Protein AF-A0A7D5ZRL5-F1 (afdb_monomer)

Mean predicted aligned error: 6.24 Å

Radius of gyration: 15.53 Å; Cα contacts (8 Å, |Δi|>4): 46; chains: 1; bounding box: 28×26×42 Å

Nearest PDB structures (foldseek):
  6vka-assembly1_A  TM=7.566E-01  e=3.947E+00  Human immunodeficiency virus 1
  7wce-assembly1_A  TM=7.557E-01  e=8.219E+00  Human immunodeficiency virus type 1 (NEW YORK-5 ISOLATE)
  4gw6-assembly1_A-2  TM=7.079E-01  e=7.273E+00  Human immunodefici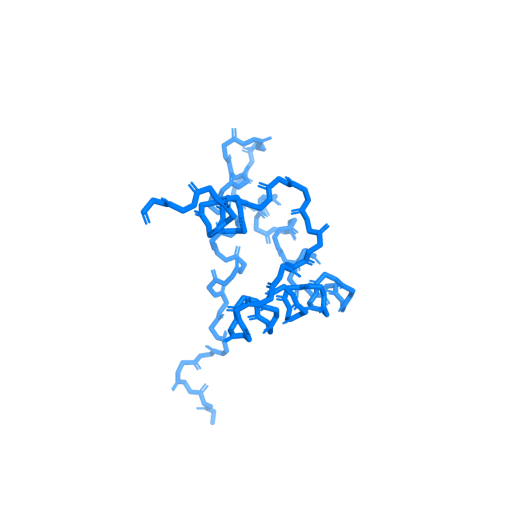ency virus type 1 (NEW YORK-5 ISOLATE)
  3lpt-assembly1_A-2  TM=7.073E-01  e=8.219E+00  Human immunodeficiency virus 1

Foldseek 3Di:
DDPPDDPCVQLVVQLVVCVVVDDDSVVSSVVSVVCVVDVVNVVLVVLQVVCVVVVHHSPDPPPPSNVCSVVPD

Secondary structure (DSSP, 8-state):
--SSPS-THHHHHHHHHHGGGSS-HHHHHHHHHHHHH-HHHHHHHHHHHHHHHTT---S-TT-HHHHHHHTT-

Solvent-accessible surface area (backbone atoms only — not comparable to full-atom values): 4345 Å² total; per-residue (Å²): 132,76,76,75,65,81,78,62,53,65,32,52,52,44,14,64,68,41,32,85,78,45,98,36,65,68,57,18,44,48,53,19,42,54,64,67,68,40,66,68,57,49,54,49,53,52,50,37,52,51,23,54,74,71,74,41,76,59,78,59,93,78,40,63,69,51,48,51,65,71,67,71,121

Structure (mmCIF, N/CA/C/O backbone):
data_AF-A0A7D5ZRL5-F1
#
_entry.id   AF-A0A7D5ZRL5-F1
#
loop_
_atom_site.group_PDB
_atom_site.id
_atom_site.type_symbol
_atom_site.label_atom_id
_atom_site.label_alt_id
_atom_site.label_comp_id
_atom_site.label_asym_id
_atom_site.label_entity_id
_atom_site.label_seq_id
_atom_site.pdbx_PDB_ins_code
_atom_site.Cartn_x
_atom_site.Cartn_y
_atom_site.Cartn_z
_atom_site.occupancy
_atom_site.B_iso_or_equiv
_atom_site.auth_seq_id
_atom_site.auth_comp_id
_atom_site.auth_asym_id
_atom_site.auth_atom_id
_atom_site.pdbx_PDB_model_num
ATOM 1 N N . MET A 1 1 ? -12.489 -13.198 -19.637 1.00 47.12 1 MET A N 1
ATOM 2 C CA . MET A 1 1 ? -11.394 -12.283 -19.254 1.00 47.12 1 MET A CA 1
ATOM 3 C C . MET A 1 1 ? -12.019 -11.182 -18.425 1.00 47.12 1 MET A C 1
ATOM 5 O O . MET A 1 1 ? -12.751 -10.375 -18.982 1.00 47.12 1 MET A O 1
ATOM 9 N N . THR A 1 2 ? -11.869 -11.233 -17.103 1.00 48.94 2 THR A N 1
ATOM 10 C CA . THR A 1 2 ? -12.504 -10.267 -16.200 1.00 48.94 2 THR A CA 1
ATOM 11 C C . THR A 1 2 ? -11.772 -8.940 -16.348 1.00 48.94 2 THR A C 1
ATOM 13 O O . THR A 1 2 ? -10.621 -8.812 -15.945 1.00 48.94 2 THR A O 1
ATOM 16 N N . TYR A 1 3 ? -12.414 -8.010 -17.047 1.00 40.12 3 TYR A N 1
ATOM 17 C CA . TYR A 1 3 ? -12.022 -6.614 -17.137 1.00 40.12 3 TYR A CA 1
ATOM 18 C C . TYR A 1 3 ? -12.897 -5.836 -16.144 1.00 40.12 3 TYR A C 1
ATOM 20 O O . TYR A 1 3 ? -14.114 -6.046 -16.152 1.00 40.12 3 TYR A O 1
ATOM 28 N N . PRO A 1 4 ? -12.324 -4.964 -15.300 1.00 53.41 4 PRO A N 1
ATOM 29 C CA . PRO A 1 4 ? -10.926 -4.527 -15.295 1.00 53.41 4 PRO A CA 1
ATOM 30 C C . PRO A 1 4 ? -9.960 -5.594 -14.737 1.00 53.41 4 PRO A C 1
ATOM 32 O O . PRO A 1 4 ? -10.393 -6.450 -13.963 1.00 53.41 4 PRO A O 1
ATOM 35 N N . PRO A 1 5 ? -8.670 -5.577 -15.142 1.00 54.75 5 PRO A N 1
ATOM 36 C CA . PRO A 1 5 ? -7.647 -6.407 -14.505 1.00 54.75 5 PRO A CA 1
ATOM 37 C C . PRO A 1 5 ? -7.650 -6.156 -12.993 1.00 54.75 5 PRO A C 1
ATOM 39 O O . PRO A 1 5 ? -8.000 -5.055 -12.563 1.00 54.75 5 PRO A O 1
ATOM 42 N N . ALA A 1 6 ? -7.295 -7.183 -12.209 1.00 57.03 6 ALA A N 1
ATOM 43 C CA . ALA A 1 6 ? -7.189 -7.096 -10.753 1.00 57.03 6 ALA A CA 1
ATOM 44 C C . ALA A 1 6 ? -6.520 -5.772 -10.366 1.00 57.03 6 ALA A C 1
ATOM 46 O O . ALA A 1 6 ? -5.464 -5.430 -10.895 1.00 57.03 6 ALA A O 1
ATOM 47 N N . ASP A 1 7 ? -7.227 -4.995 -9.550 1.00 64.69 7 ASP A N 1
ATOM 48 C CA . ASP A 1 7 ? -7.005 -3.565 -9.408 1.00 64.69 7 ASP A CA 1
ATOM 49 C C . ASP A 1 7 ? -5.613 -3.320 -8.801 1.00 64.69 7 ASP A C 1
ATOM 51 O O . ASP A 1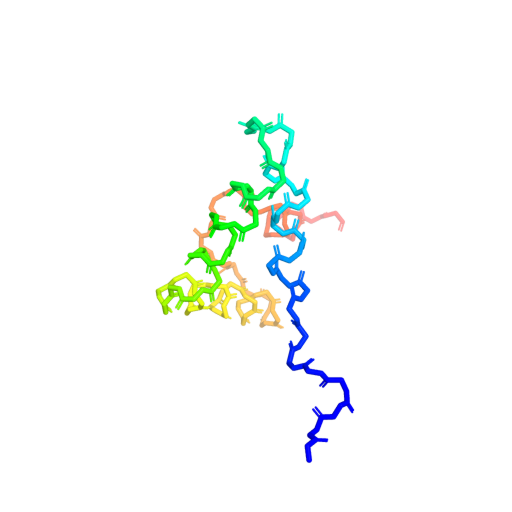 7 ? -5.418 -3.404 -7.590 1.00 64.69 7 ASP A O 1
ATOM 55 N N . ASP A 1 8 ? -4.622 -3.016 -9.646 1.00 82.12 8 ASP A N 1
ATOM 56 C CA . ASP A 1 8 ? -3.207 -2.801 -9.292 1.00 82.12 8 ASP A CA 1
ATOM 57 C C . ASP A 1 8 ? -3.015 -1.477 -8.507 1.00 82.12 8 ASP A C 1
ATOM 59 O O . ASP A 1 8 ? -1.955 -0.848 -8.484 1.00 82.12 8 ASP A O 1
ATOM 63 N N . ARG A 1 9 ? -4.094 -0.986 -7.889 1.00 88.75 9 ARG A N 1
ATOM 64 C CA . ARG A 1 9 ? -4.216 0.304 -7.212 1.00 88.75 9 ARG A CA 1
ATOM 65 C C . ARG A 1 9 ? -3.315 0.428 -6.017 1.00 88.75 9 ARG A C 1
ATOM 67 O O . ARG A 1 9 ? -2.762 1.505 -5.826 1.00 88.75 9 ARG A O 1
ATOM 74 N N . LEU A 1 10 ? -3.154 -0.634 -5.228 1.00 90.06 10 LEU A N 1
ATOM 75 C CA . LEU A 1 10 ? -2.243 -0.592 -4.087 1.00 90.06 10 LEU A CA 1
ATOM 76 C C . LEU A 1 10 ? -0.808 -0.353 -4.569 1.00 90.06 10 LEU A C 1
ATOM 78 O O . LEU A 1 10 ? -0.121 0.522 -4.047 1.00 90.06 10 LEU A O 1
ATOM 82 N N . ARG A 1 11 ? -0.394 -1.048 -5.634 1.00 93.62 11 ARG A N 1
ATOM 83 C CA . ARG A 1 11 ? 0.912 -0.852 -6.265 1.00 93.62 11 ARG A CA 1
ATOM 84 C C . ARG A 1 11 ? 1.072 0.567 -6.8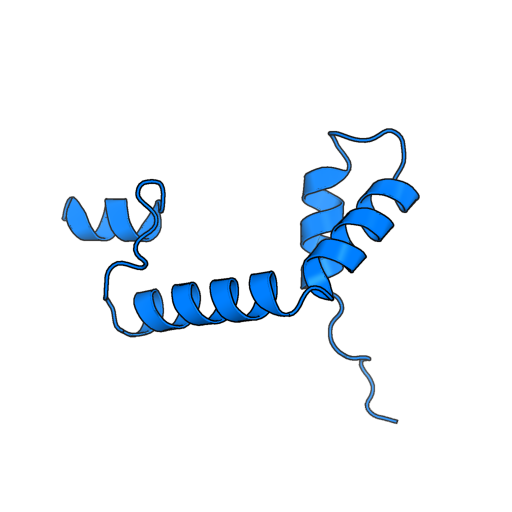00 1.00 93.62 11 ARG A C 1
ATOM 86 O O . ARG A 1 11 ? 2.084 1.208 -6.532 1.00 93.62 11 ARG A O 1
ATOM 93 N N . HIS A 1 12 ? 0.071 1.085 -7.509 1.00 94.12 12 HIS A N 1
ATOM 94 C CA . HIS A 1 12 ? 0.098 2.459 -8.016 1.00 94.12 12 HIS A CA 1
ATOM 95 C C . HIS A 1 12 ? 0.168 3.494 -6.885 1.00 94.12 12 HIS A C 1
ATOM 97 O O . HIS A 1 12 ? 0.960 4.429 -6.973 1.00 94.12 12 HIS A O 1
ATOM 103 N N . LEU A 1 13 ? -0.607 3.318 -5.811 1.00 94.81 13 LEU A N 1
ATOM 104 C CA . LEU A 1 13 ? -0.612 4.205 -4.646 1.00 94.81 13 LEU A CA 1
ATOM 105 C C . LEU A 1 13 ? 0.757 4.227 -3.954 1.00 94.81 13 LEU A C 1
ATOM 107 O O . LEU A 1 13 ? 1.298 5.296 -3.667 1.00 94.81 13 LEU A O 1
ATOM 111 N N . LEU A 1 14 ? 1.342 3.050 -3.721 1.00 95.62 14 LEU A N 1
ATOM 112 C CA . LEU A 1 14 ? 2.674 2.927 -3.134 1.00 95.62 14 LEU A CA 1
ATOM 113 C C . LEU A 1 14 ? 3.738 3.547 -4.041 1.00 95.62 14 LEU A C 1
ATOM 115 O O . LEU A 1 14 ? 4.569 4.316 -3.565 1.00 95.62 14 LEU A O 1
ATOM 119 N N . ALA A 1 15 ? 3.678 3.292 -5.350 1.00 96.38 15 ALA A N 1
ATOM 120 C CA . ALA A 1 15 ? 4.601 3.882 -6.314 1.00 96.38 15 ALA A CA 1
ATOM 121 C C . ALA A 1 15 ? 4.509 5.416 -6.324 1.00 96.38 15 ALA A C 1
ATOM 123 O O . ALA A 1 15 ? 5.539 6.081 -6.279 1.00 96.38 15 ALA A O 1
ATOM 124 N N . GLN A 1 16 ? 3.300 5.993 -6.289 1.00 96.81 16 GLN A N 1
ATOM 125 C CA . GLN A 1 16 ? 3.093 7.444 -6.154 1.00 96.81 16 GLN A CA 1
ATOM 126 C C . GLN A 1 16 ? 3.749 8.003 -4.893 1.00 96.81 16 GLN A C 1
ATOM 128 O O . GLN A 1 16 ? 4.360 9.070 -4.943 1.00 96.81 16 GLN A O 1
ATOM 133 N N . ARG A 1 17 ? 3.660 7.275 -3.775 1.00 96.19 17 ARG A N 1
ATOM 134 C CA . ARG A 1 17 ? 4.252 7.699 -2.506 1.00 96.19 17 ARG A CA 1
ATOM 135 C C . ARG A 1 17 ? 5.776 7.572 -2.483 1.00 96.19 17 ARG A C 1
ATOM 137 O O . ARG A 1 17 ? 6.430 8.417 -1.887 1.00 96.19 17 ARG A O 1
ATOM 144 N N . ILE A 1 18 ? 6.329 6.544 -3.122 1.00 96.44 18 ILE A N 1
ATOM 145 C CA . ILE A 1 18 ? 7.774 6.272 -3.171 1.00 96.44 18 ILE A CA 1
ATOM 146 C C . ILE A 1 18 ? 8.478 7.144 -4.217 1.00 96.44 18 ILE A C 1
ATOM 148 O O . ILE A 1 18 ? 9.645 7.471 -4.042 1.00 96.44 18 ILE A O 1
ATOM 152 N N . ASN A 1 19 ? 7.792 7.551 -5.289 1.00 96.06 19 ASN A N 1
ATOM 153 C CA . ASN A 1 19 ? 8.402 8.232 -6.435 1.00 96.06 19 ASN A CA 1
ATOM 154 C C . ASN A 1 19 ? 9.151 9.530 -6.086 1.00 96.06 19 ASN A C 1
ATOM 156 O O . ASN A 1 19 ? 10.098 9.875 -6.776 1.00 96.06 19 ASN A O 1
ATOM 160 N N . CYS A 1 20 ? 8.781 10.246 -5.021 1.00 96.44 20 CYS A N 1
ATOM 161 C CA . CYS A 1 20 ? 9.533 11.428 -4.578 1.00 96.44 20 CYS A CA 1
ATOM 162 C C . CYS A 1 20 ? 10.843 11.101 -3.836 1.00 96.44 20 CYS A C 1
ATOM 164 O O . CYS A 1 20 ? 11.582 12.014 -3.476 1.00 96.44 20 CYS A O 1
ATOM 166 N N . HIS A 1 21 ? 11.124 9.821 -3.597 1.00 96.38 21 HIS A N 1
ATOM 167 C CA . HIS A 1 21 ? 12.282 9.325 -2.857 1.00 96.38 21 HIS A CA 1
ATOM 168 C C . HIS A 1 21 ? 13.237 8.488 -3.721 1.00 96.38 21 HIS A C 1
ATOM 170 O O . HIS A 1 21 ? 14.232 7.988 -3.202 1.00 96.38 21 HIS A O 1
ATOM 176 N N . VAL A 1 22 ? 12.944 8.309 -5.014 1.00 96.31 22 VAL A N 1
ATOM 177 C CA . VAL A 1 22 ? 13.752 7.507 -5.944 1.00 96.31 22 VAL A CA 1
ATOM 178 C C . VAL A 1 22 ? 13.877 8.195 -7.300 1.00 96.31 22 VAL A C 1
ATOM 180 O O . VAL A 1 22 ? 13.024 8.988 -7.683 1.00 96.31 22 VAL A O 1
ATOM 183 N N . ASP A 1 23 ? 14.914 7.842 -8.057 1.00 96.38 23 ASP A N 1
ATOM 184 C CA . ASP A 1 23 ? 15.272 8.553 -9.293 1.00 96.38 23 ASP A CA 1
ATOM 185 C C . ASP A 1 23 ? 14.257 8.398 -10.431 1.00 96.38 23 ASP A C 1
ATOM 187 O O . ASP A 1 23 ? 14.185 9.237 -11.328 1.00 96.38 23 ASP A O 1
ATOM 191 N N . THR A 1 24 ? 13.495 7.300 -10.451 1.00 96.94 24 THR A N 1
ATOM 192 C CA . THR A 1 24 ? 12.576 7.017 -11.557 1.00 96.94 24 THR A CA 1
ATOM 193 C C . THR A 1 24 ? 11.269 6.393 -11.096 1.00 96.94 24 THR A C 1
ATOM 195 O O . THR A 1 24 ? 11.236 5.533 -10.212 1.00 96.94 24 THR A O 1
ATOM 198 N N . TRP A 1 25 ? 10.199 6.722 -11.823 1.00 94.75 25 TRP A N 1
ATOM 199 C CA . TRP A 1 25 ? 8.901 6.062 -11.687 1.00 94.75 25 TRP A CA 1
ATOM 200 C C . TRP A 1 25 ? 9.002 4.543 -11.849 1.00 94.75 25 TRP A C 1
ATOM 202 O O . TRP A 1 25 ? 8.362 3.790 -11.122 1.00 94.75 25 TRP A O 1
ATOM 212 N N . LYS A 1 26 ? 9.844 4.072 -12.778 1.00 95.69 26 LYS A N 1
ATOM 213 C CA . LYS A 1 26 ? 10.049 2.639 -13.016 1.00 95.69 26 LYS A CA 1
ATOM 214 C C . LYS A 1 26 ? 10.606 1.936 -11.775 1.00 95.69 26 LYS A C 1
ATOM 216 O O . LYS A 1 26 ? 10.138 0.849 -11.447 1.00 95.69 26 LYS A O 1
ATOM 221 N N . LEU A 1 27 ? 11.563 2.555 -11.080 1.00 97.06 27 LEU A N 1
ATOM 222 C CA . LEU A 1 27 ? 12.103 2.025 -9.829 1.00 97.06 27 LEU A CA 1
ATOM 223 C C . LEU A 1 27 ? 11.048 2.051 -8.714 1.00 97.06 27 LEU A C 1
ATOM 225 O O . LEU A 1 27 ? 10.860 1.041 -8.042 1.00 97.06 27 LEU A O 1
ATOM 229 N N . ALA A 1 28 ? 10.294 3.147 -8.576 1.00 97.50 28 ALA A N 1
ATOM 230 C CA . ALA A 1 28 ? 9.194 3.234 -7.611 1.00 97.50 28 ALA A CA 1
ATOM 231 C C . ALA A 1 28 ? 8.141 2.135 -7.839 1.00 97.50 28 ALA A C 1
ATOM 233 O O . ALA A 1 28 ? 7.723 1.461 -6.901 1.00 97.50 28 ALA A O 1
ATOM 234 N N . PHE A 1 29 ? 7.751 1.914 -9.096 1.00 95.81 29 PHE A N 1
ATOM 235 C CA . PHE A 1 29 ? 6.761 0.911 -9.488 1.00 95.81 29 PHE A CA 1
ATOM 236 C C . PHE A 1 29 ? 7.272 -0.528 -9.335 1.00 95.81 29 PHE A C 1
ATOM 238 O O . PHE A 1 29 ? 6.488 -1.442 -9.066 1.00 95.81 29 PHE A O 1
ATOM 245 N N . PHE A 1 30 ? 8.579 -0.749 -9.493 1.00 96.38 30 PHE A N 1
ATOM 246 C CA . PHE A 1 30 ? 9.223 -2.029 -9.204 1.00 96.38 30 PHE A CA 1
ATOM 247 C C . PHE A 1 30 ? 9.214 -2.329 -7.701 1.00 96.38 30 PHE A C 1
ATOM 249 O O . PHE A 1 30 ? 8.721 -3.381 -7.301 1.00 96.38 30 PHE A O 1
ATOM 256 N N . ILE A 1 31 ? 9.669 -1.382 -6.872 1.00 96.69 31 ILE A N 1
ATOM 257 C CA . ILE A 1 31 ? 9.669 -1.511 -5.406 1.00 96.69 31 ILE A CA 1
ATOM 258 C C . ILE A 1 31 ? 8.244 -1.729 -4.890 1.00 96.69 31 ILE A C 1
ATOM 260 O O . ILE A 1 31 ? 8.007 -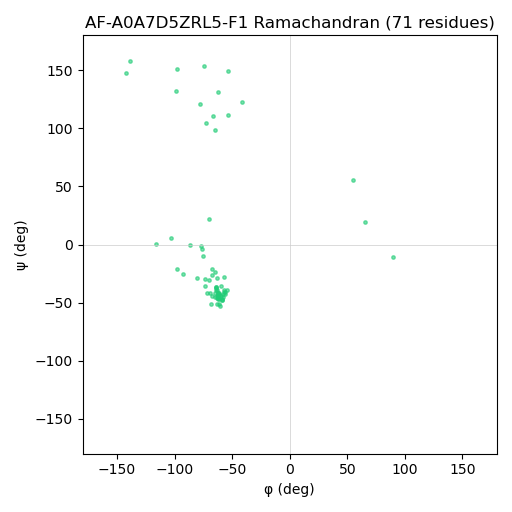2.646 -4.111 1.00 96.69 31 ILE A O 1
ATOM 264 N N . ALA A 1 32 ? 7.279 -0.938 -5.364 1.00 96.31 32 ALA A N 1
ATOM 265 C CA . ALA A 1 32 ? 5.875 -1.102 -5.004 1.00 96.31 32 ALA A CA 1
ATOM 266 C C . ALA A 1 32 ? 5.327 -2.483 -5.389 1.00 96.31 32 ALA A C 1
ATOM 268 O O . ALA A 1 32 ? 4.524 -3.032 -4.649 1.00 96.31 32 ALA A O 1
ATOM 269 N N . GLY A 1 33 ? 5.770 -3.048 -6.518 1.00 94.88 33 GLY A N 1
ATOM 270 C CA . GLY A 1 33 ? 5.414 -4.411 -6.917 1.00 94.88 33 GLY A CA 1
ATOM 271 C C . GLY A 1 33 ? 5.928 -5.443 -5.919 1.00 94.88 33 GLY A C 1
ATOM 272 O O . GLY A 1 33 ? 5.136 -6.200 -5.378 1.00 94.88 33 GLY A O 1
ATOM 273 N N . ALA A 1 34 ? 7.218 -5.395 -5.570 1.00 95.69 34 ALA A N 1
ATOM 274 C CA . ALA A 1 34 ? 7.779 -6.283 -4.547 1.00 95.69 34 ALA A CA 1
ATOM 275 C C . ALA A 1 34 ? 7.032 -6.150 -3.206 1.00 95.69 34 ALA A C 1
ATOM 277 O O . ALA A 1 34 ? 6.676 -7.148 -2.582 1.00 95.69 34 ALA A O 1
ATOM 278 N N . ILE A 1 35 ? 6.711 -4.912 -2.813 1.00 94.88 35 ILE A N 1
ATOM 279 C CA . ILE A 1 35 ? 5.935 -4.622 -1.607 1.00 94.88 35 ILE A CA 1
ATOM 280 C C . ILE A 1 35 ? 4.498 -5.099 -1.717 1.00 94.88 35 ILE A C 1
ATOM 282 O O . ILE A 1 35 ? 3.937 -5.241 -0.651 1.00 94.88 35 ILE A O 1
ATOM 286 N N . VAL A 1 36 ? 3.899 -5.335 -2.891 1.00 93.06 36 VAL A N 1
ATOM 287 C CA . VAL A 1 36 ? 2.517 -5.842 -3.085 1.00 93.06 36 VAL A CA 1
ATOM 288 C C . VAL A 1 36 ? 2.461 -7.354 -3.330 1.00 93.06 36 VAL A C 1
ATOM 290 O O . VAL A 1 36 ? 1.446 -7.972 -3.019 1.00 93.06 36 VAL A O 1
ATOM 293 N N . ASP A 1 37 ? 3.555 -7.970 -3.769 1.00 92.69 37 ASP A N 1
ATOM 294 C CA . ASP A 1 37 ? 3.611 -9.412 -4.035 1.00 92.69 37 ASP A CA 1
ATOM 295 C C . ASP A 1 37 ? 4.106 -10.244 -2.826 1.00 92.69 37 ASP A C 1
ATOM 297 O O . ASP A 1 37 ? 3.724 -11.398 -2.672 1.00 92.69 37 ASP A O 1
ATOM 301 N N . ASP A 1 38 ? 4.893 -9.663 -1.912 1.00 96.25 38 ASP A N 1
ATOM 302 C CA . ASP A 1 38 ? 5.304 -10.252 -0.615 1.00 96.25 38 ASP A CA 1
ATOM 303 C C . ASP A 1 38 ? 4.130 -10.752 0.295 1.00 96.25 38 ASP A C 1
ATOM 305 O O . ASP A 1 38 ? 3.369 -9.960 0.854 1.00 96.25 38 ASP A O 1
ATOM 309 N N . PRO A 1 39 ? 3.956 -12.058 0.524 1.00 94.25 39 PRO A N 1
ATOM 310 C CA . PRO A 1 39 ? 2.822 -12.573 1.296 1.00 94.25 39 PRO A CA 1
ATOM 311 C C . PRO A 1 39 ? 2.782 -12.107 2.764 1.00 94.25 39 PRO A C 1
ATOM 313 O O . PRO A 1 39 ? 1.691 -11.987 3.326 1.00 94.25 39 PRO A O 1
ATOM 316 N N . GLU A 1 40 ? 3.925 -11.812 3.389 1.00 96.56 40 GLU A N 1
ATOM 317 C CA . GLU A 1 40 ? 3.985 -11.399 4.797 1.00 96.56 40 GLU A CA 1
ATOM 318 C C . GLU A 1 40 ? 3.433 -9.982 4.976 1.00 96.56 40 GLU A C 1
ATOM 320 O O . GLU A 1 40 ? 2.627 -9.728 5.873 1.00 96.56 40 GLU A O 1
ATOM 325 N N . ILE A 1 41 ? 3.778 -9.069 4.062 1.00 94.75 41 ILE A N 1
ATOM 326 C CA . ILE A 1 41 ? 3.231 -7.704 4.063 1.00 94.75 41 ILE A CA 1
ATOM 327 C C . ILE A 1 41 ? 1.712 -7.735 3.814 1.00 94.75 41 ILE A C 1
ATOM 329 O O . ILE A 1 41 ? 0.975 -6.951 4.412 1.00 94.75 41 ILE A O 1
ATOM 333 N N . ARG A 1 42 ? 1.217 -8.641 2.958 1.00 92.12 42 ARG A N 1
ATOM 334 C CA . ARG A 1 42 ? -0.230 -8.850 2.731 1.00 92.12 42 ARG A CA 1
ATOM 335 C C . ARG A 1 42 ? -0.941 -9.262 4.011 1.00 92.12 42 ARG A C 1
ATOM 337 O O . ARG A 1 42 ? -1.895 -8.600 4.412 1.00 92.12 42 ARG A O 1
ATOM 344 N N . ALA A 1 43 ? -0.434 -10.305 4.663 1.00 94.62 43 ALA A N 1
ATOM 345 C CA . ALA A 1 43 ? -1.004 -10.813 5.903 1.00 94.62 43 ALA A CA 1
ATOM 346 C C . ALA A 1 43 ? -1.058 -9.728 6.990 1.00 94.62 43 ALA A C 1
ATOM 348 O O . ALA A 1 43 ? -2.043 -9.621 7.720 1.00 94.62 43 ALA A O 1
ATOM 349 N N . GLU A 1 44 ? -0.027 -8.887 7.071 1.00 95.25 44 GLU A N 1
ATOM 350 C CA . GLU A 1 44 ? 0.028 -7.795 8.036 1.00 95.25 44 GLU A CA 1
ATOM 351 C C . GLU A 1 44 ? -0.981 -6.675 7.734 1.00 95.25 44 GLU A C 1
ATOM 353 O O . GLU A 1 44 ? -1.660 -6.192 8.644 1.00 95.25 44 GLU A O 1
ATOM 358 N N . LEU A 1 45 ? -1.141 -6.288 6.463 1.00 92.75 45 LEU A N 1
ATOM 359 C CA . LEU A 1 45 ? -2.163 -5.318 6.052 1.00 92.75 45 LEU A CA 1
ATOM 360 C C . LEU A 1 45 ? -3.574 -5.810 6.397 1.00 92.75 45 LEU A C 1
ATOM 362 O O . LEU A 1 45 ? -4.370 -5.049 6.956 1.00 92.75 45 LEU A O 1
ATOM 366 N N . ASP A 1 46 ? -3.858 -7.084 6.126 1.00 93.50 46 ASP A N 1
ATOM 367 C CA . ASP A 1 46 ? -5.145 -7.705 6.440 1.00 93.50 46 ASP A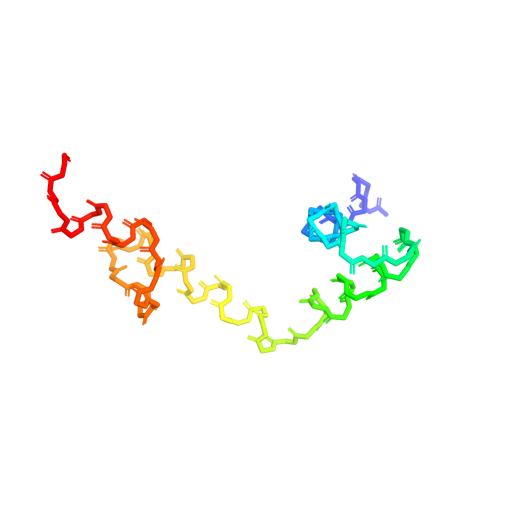 CA 1
ATOM 368 C C . ASP A 1 46 ? -5.380 -7.771 7.954 1.00 93.50 46 ASP A C 1
ATOM 370 O O . ASP A 1 46 ? -6.469 -7.437 8.429 1.00 93.50 46 ASP A O 1
ATOM 374 N N . ARG A 1 47 ? -4.350 -8.119 8.739 1.00 95.25 47 ARG A N 1
ATOM 375 C CA . ARG A 1 47 ? -4.411 -8.127 10.209 1.00 95.25 47 ARG A CA 1
ATOM 376 C C . ARG A 1 47 ? -4.750 -6.743 10.764 1.00 95.25 47 ARG A C 1
ATOM 378 O O . ARG A 1 47 ? -5.646 -6.626 11.599 1.00 95.25 47 ARG A O 1
ATOM 385 N N . ILE A 1 48 ? -4.073 -5.695 10.288 1.00 94.69 48 ILE A N 1
ATOM 386 C CA . ILE A 1 48 ? -4.322 -4.308 10.710 1.00 94.69 48 ILE A CA 1
ATOM 387 C C . ILE A 1 48 ? -5.749 -3.878 10.341 1.00 94.69 48 ILE A C 1
ATOM 389 O O . ILE A 1 48 ? -6.457 -3.307 11.176 1.00 94.69 48 ILE A O 1
ATOM 393 N N . ALA A 1 49 ? -6.191 -4.168 9.114 1.00 93.25 49 ALA A N 1
ATOM 394 C CA . ALA A 1 49 ? -7.538 -3.845 8.652 1.00 93.25 49 ALA A CA 1
ATOM 395 C C . ALA A 1 49 ? -8.620 -4.567 9.474 1.00 93.25 49 ALA A C 1
ATOM 397 O O . ALA A 1 49 ? -9.621 -3.951 9.857 1.00 93.25 49 ALA A O 1
ATOM 398 N N . ALA A 1 50 ? -8.401 -5.843 9.801 1.00 95.19 50 ALA A N 1
ATOM 399 C CA . ALA A 1 50 ? -9.293 -6.628 10.645 1.00 95.19 50 ALA A CA 1
ATOM 400 C C . ALA A 1 50 ? -9.390 -6.048 12.064 1.00 95.19 50 ALA A C 1
ATOM 402 O O . ALA A 1 50 ? -10.500 -5.856 12.562 1.00 95.19 50 ALA A O 1
ATOM 403 N N . SER A 1 51 ? -8.261 -5.690 12.690 1.00 94.44 51 SER A N 1
ATOM 404 C CA . SER A 1 51 ? -8.262 -5.045 14.011 1.00 94.44 51 SER A CA 1
ATOM 405 C C . SER A 1 51 ? -9.052 -3.738 14.006 1.00 94.44 51 SER A C 1
ATOM 407 O O . SER A 1 51 ? -9.923 -3.551 14.854 1.00 94.44 51 SER A O 1
ATOM 409 N N . HIS A 1 52 ? -8.823 -2.863 13.022 1.00 93.38 52 HIS A N 1
ATOM 410 C CA . HIS A 1 52 ? -9.563 -1.604 12.919 1.00 93.38 52 HIS A CA 1
ATOM 411 C C . HIS A 1 52 ? -11.063 -1.818 12.685 1.00 93.38 52 HIS A C 1
ATOM 413 O O . HIS A 1 52 ? -11.875 -1.123 13.291 1.00 93.38 52 HIS A O 1
ATOM 419 N N . THR A 1 53 ? -11.441 -2.799 11.863 1.00 94.19 53 THR A N 1
ATOM 420 C CA . THR A 1 53 ? -12.853 -3.146 11.624 1.00 94.19 53 THR A CA 1
ATOM 421 C C . THR A 1 53 ? -13.529 -3.660 12.896 1.00 94.19 53 THR A C 1
ATOM 423 O O . THR A 1 53 ? -14.685 -3.337 13.156 1.00 94.19 53 THR A O 1
ATOM 426 N N . ALA A 1 54 ? -12.799 -4.411 13.724 1.00 93.00 54 ALA A N 1
ATOM 427 C CA . ALA A 1 54 ? -13.271 -4.896 15.018 1.00 93.00 54 ALA A CA 1
ATOM 428 C C . ALA A 1 54 ? -13.258 -3.825 16.129 1.00 93.00 54 ALA A C 1
ATOM 430 O O . ALA A 1 54 ? -13.616 -4.129 17.267 1.00 93.00 54 ALA A O 1
ATOM 431 N N . GLY A 1 55 ? -12.812 -2.594 15.840 1.00 90.31 55 GLY A N 1
ATOM 432 C CA . GLY A 1 55 ? -12.622 -1.549 16.851 1.00 90.31 55 GLY A CA 1
ATOM 433 C C . GLY A 1 55 ? -11.519 -1.873 17.865 1.00 90.31 55 GLY A C 1
ATOM 434 O O . GLY A 1 55 ? -11.493 -1.308 18.956 1.00 90.31 55 GLY A O 1
ATOM 435 N N . GLN A 1 56 ? -10.621 -2.799 17.528 1.00 90.44 56 GLN A N 1
ATOM 436 C CA . GLN A 1 56 ? -9.513 -3.227 18.372 1.00 90.44 56 GLN A CA 1
ATOM 437 C C . GLN A 1 56 ? -8.211 -2.516 17.971 1.00 90.44 56 GLN A C 1
ATOM 439 O O . GLN A 1 56 ? -8.018 -2.170 16.801 1.00 90.44 56 GLN A O 1
ATOM 444 N N . PRO A 1 57 ? -7.277 -2.312 18.915 1.00 91.50 57 PRO A N 1
ATOM 445 C CA . PRO A 1 57 ? -5.961 -1.784 18.584 1.00 91.50 57 PRO A CA 1
ATOM 446 C C . PRO A 1 57 ? -5.214 -2.745 17.646 1.00 91.50 57 PRO A C 1
ATOM 448 O O . PRO A 1 57 ? -5.119 -3.939 17.919 1.00 91.50 57 PRO A O 1
ATOM 451 N N . CYS A 1 58 ? -4.642 -2.226 16.556 1.00 93.00 58 CYS A N 1
ATOM 452 C CA . CYS A 1 58 ? -3.911 -3.036 15.568 1.00 93.00 58 CYS A CA 1
ATOM 453 C C . CYS A 1 58 ? -2.510 -3.489 16.028 1.00 93.00 58 CYS A C 1
ATOM 455 O O . CYS A 1 58 ? -1.875 -4.325 15.381 1.00 93.00 58 CYS A O 1
ATOM 457 N N . GLY A 1 59 ? -2.022 -2.956 17.152 1.00 89.31 59 GLY A N 1
ATOM 458 C CA . GLY A 1 59 ? -0.707 -3.270 17.720 1.00 89.31 59 GLY A CA 1
ATOM 459 C C . GLY A 1 59 ? 0.434 -2.377 17.222 1.00 89.31 59 GLY A C 1
ATOM 460 O O . GLY A 1 59 ? 1.504 -2.388 17.828 1.00 89.31 59 GLY A O 1
ATOM 461 N N . ASP A 1 60 ? 0.214 -1.554 16.191 1.00 90.75 60 ASP A N 1
ATOM 462 C CA . ASP A 1 60 ? 1.164 -0.504 15.812 1.00 90.75 60 ASP A CA 1
ATOM 463 C C . ASP A 1 60 ? 1.043 0.698 16.762 1.00 90.75 60 ASP A C 1
ATOM 465 O O . ASP A 1 60 ? -0.004 1.343 16.871 1.00 90.75 60 ASP A O 1
ATOM 469 N N . ARG A 1 61 ? 2.156 1.021 17.431 1.00 86.62 61 ARG A N 1
ATOM 470 C CA . ARG A 1 61 ? 2.272 2.139 18.381 1.00 86.62 61 ARG A CA 1
ATOM 471 C C . ARG A 1 61 ? 2.095 3.504 17.720 1.00 86.62 61 ARG A C 1
ATOM 473 O O . ARG A 1 61 ? 1.753 4.457 18.412 1.00 86.62 61 ARG A O 1
ATOM 480 N N . ASN A 1 62 ? 2.337 3.597 16.415 1.00 90.25 62 ASN A N 1
ATOM 481 C CA . ASN A 1 62 ? 2.249 4.837 15.649 1.00 90.25 62 ASN A CA 1
ATOM 482 C C . ASN A 1 62 ? 0.971 4.917 14.808 1.00 90.25 62 ASN A C 1
ATOM 484 O O . ASN A 1 62 ? 0.796 5.870 14.041 1.00 90.25 62 ASN A O 1
ATOM 488 N N . CYS A 1 63 ? 0.060 3.949 14.944 1.00 92.12 63 CYS A N 1
ATOM 489 C CA . CYS A 1 63 ? -1.173 3.969 14.182 1.00 92.12 63 CYS A CA 1
ATOM 490 C C . CYS A 1 63 ? -2.046 5.145 14.625 1.00 92.12 63 CYS A C 1
ATOM 492 O O . CYS A 1 63 ? -2.638 5.150 15.707 1.00 92.12 63 CYS A O 1
ATOM 494 N N . ARG A 1 64 ? -2.176 6.137 13.739 1.00 91.25 64 ARG A N 1
ATOM 495 C CA . ARG A 1 64 ? -2.977 7.342 13.976 1.00 91.25 64 ARG A CA 1
ATOM 496 C C . ARG A 1 64 ? -4.4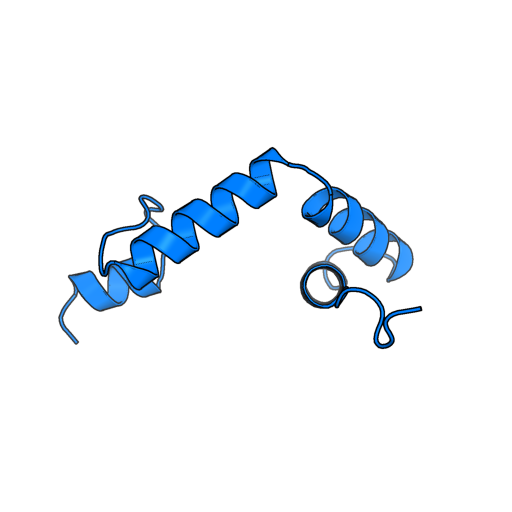33 7.018 14.314 1.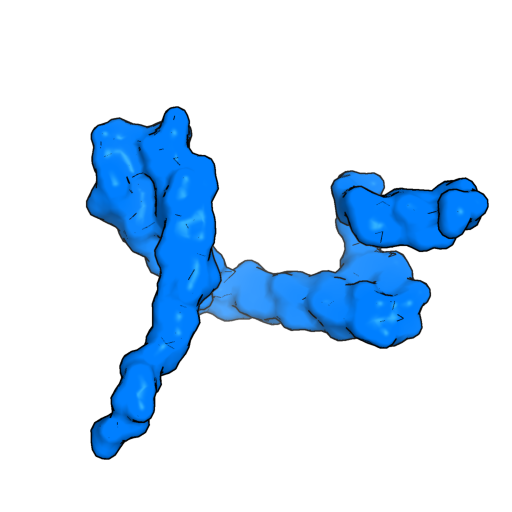00 91.25 64 ARG A C 1
ATOM 498 O O . ARG A 1 64 ? -4.986 7.660 15.196 1.00 91.25 64 ARG A O 1
ATOM 505 N N . ALA A 1 65 ? -5.046 6.041 13.642 1.00 88.50 65 ALA A N 1
ATOM 506 C CA . ALA A 1 65 ? -6.438 5.666 13.900 1.00 88.50 65 ALA A CA 1
ATOM 507 C C . ALA A 1 65 ? -6.617 5.100 15.317 1.00 88.50 65 ALA A C 1
ATOM 509 O O . ALA A 1 65 ? -7.511 5.530 16.043 1.00 88.50 65 ALA A O 1
ATOM 510 N N . CYS A 1 66 ? -5.716 4.205 15.738 1.00 91.81 66 CYS A N 1
ATOM 511 C CA . CYS A 1 66 ? -5.694 3.681 17.103 1.00 91.81 66 CYS A CA 1
ATOM 512 C C . CYS A 1 66 ? -5.442 4.791 18.130 1.00 91.81 66 CYS A C 1
ATOM 514 O O . CYS A 1 66 ? -6.115 4.834 19.156 1.00 91.81 66 CYS A O 1
ATOM 516 N N . PHE A 1 67 ? -4.521 5.715 17.838 1.00 91.25 67 PHE A N 1
ATOM 517 C CA . PHE A 1 67 ? -4.249 6.850 18.713 1.00 91.25 67 PHE A CA 1
ATOM 518 C C . PHE A 1 67 ? -5.491 7.732 18.8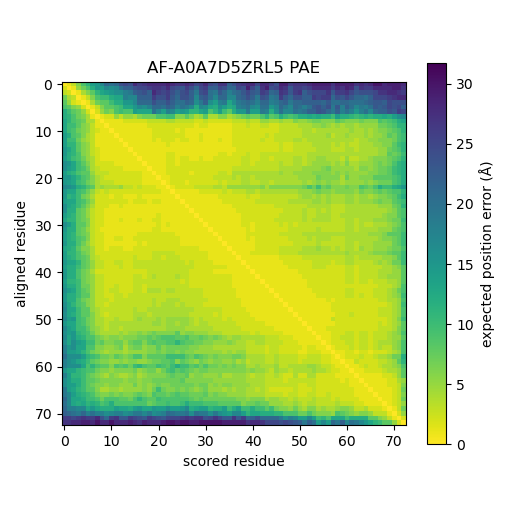83 1.00 91.25 67 PHE A C 1
ATOM 520 O O . PHE A 1 67 ? -5.919 7.950 20.012 1.00 91.25 67 PHE A O 1
ATOM 527 N N . THR A 1 68 ? -6.136 8.149 17.787 1.00 88.81 68 THR A N 1
ATOM 528 C CA . THR A 1 68 ? -7.372 8.947 17.830 1.00 88.81 68 THR A CA 1
ATOM 529 C C . THR A 1 68 ? -8.491 8.245 18.604 1.00 88.81 68 THR A C 1
ATOM 531 O O . THR A 1 68 ? -9.141 8.887 19.425 1.00 88.81 68 THR A O 1
ATOM 534 N N . ALA A 1 69 ? -8.678 6.935 18.406 1.00 85.44 69 ALA A N 1
ATOM 535 C CA . ALA A 1 69 ? -9.659 6.152 19.160 1.00 85.44 69 ALA A CA 1
ATOM 536 C C . ALA A 1 69 ? -9.330 6.085 20.663 1.00 85.44 69 ALA A C 1
ATOM 538 O O . ALA A 1 69 ? -10.229 6.149 21.496 1.00 85.44 69 ALA A O 1
ATOM 539 N N . SER A 1 70 ? -8.045 5.993 21.022 1.00 80.19 70 SER A N 1
ATOM 540 C CA . SER A 1 70 ? -7.605 5.938 22.421 1.00 80.19 70 SER A CA 1
ATOM 541 C C . SER A 1 70 ? -7.700 7.279 23.155 1.00 80.19 70 SER A C 1
ATOM 543 O O . SER A 1 70 ? -7.905 7.297 24.365 1.00 80.19 70 SER A O 1
ATOM 545 N N . THR A 1 71 ? -7.563 8.401 22.442 1.00 79.69 71 THR A N 1
ATOM 546 C CA . THR A 1 71 ? -7.562 9.743 23.042 1.00 79.69 71 THR A CA 1
ATOM 547 C C . THR A 1 71 ? -8.954 10.351 23.213 1.00 79.69 71 THR A C 1
ATOM 549 O O . THR A 1 71 ? -9.041 11.460 23.726 1.00 79.69 71 THR A O 1
ATOM 552 N N . GLY A 1 72 ? -10.024 9.649 22.814 1.00 61.16 72 GLY A N 1
ATOM 553 C CA . 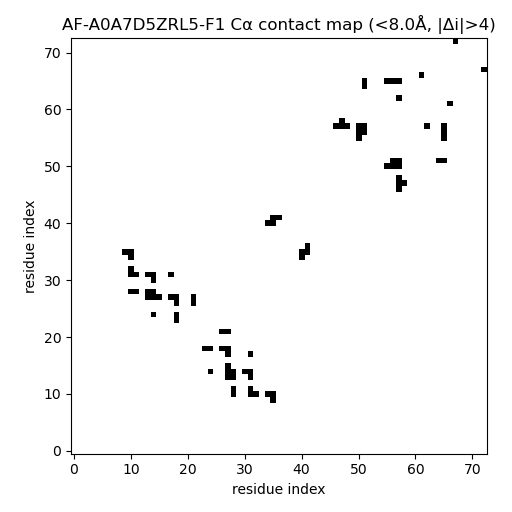GLY A 1 72 ? -11.409 10.068 23.059 1.00 61.16 72 GLY A CA 1
ATOM 554 C C . GLY A 1 72 ? -11.732 11.472 22.542 1.00 61.16 72 GLY A C 1
ATOM 555 O O . GLY A 1 72 ? -12.146 12.321 23.328 1.00 61.16 72 GLY A O 1
ATOM 556 N N . ALA A 1 73 ? -11.494 11.720 21.250 1.00 48.59 73 ALA A N 1
ATOM 557 C CA . ALA A 1 73 ? -11.987 12.926 20.579 1.00 48.59 73 ALA A CA 1
ATOM 558 C C . ALA A 1 73 ? -13.460 12.770 20.180 1.00 48.59 73 ALA A C 1
ATOM 560 O O . ALA A 1 73 ? -13.809 11.676 19.678 1.00 48.59 73 ALA A O 1
#

Sequence (73 aa):
MTYPPADDRLRHLLAQRINCHVDTWKLAFFIAGAIVDDPEIRAELDRIAASHTAGQPCGDRNCRACFTASTGA

pLDDT: mean 88.15, std 13.95, range [40.12, 97.5]